Protein AF-A0A895AT83-F1 (afdb_monomer)

Foldseek 3Di:
DPCCPVVVVVVVVVPPDVVVVVVVVD

pLDDT: mean 71.07, std 8.95, range [43.09, 81.44]

Radius of gyration: 10.9 Å; Cα contacts (8 Å, |Δi|>4): 2; chains: 1; bounding box: 31×14×16 Å

Solvent-accessible surface area (bac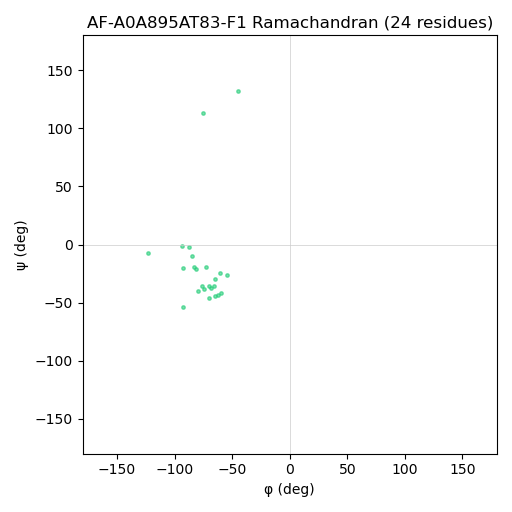kbone atoms only — not comparable to full-atom values): 1700 Å² total; per-residue (Å²): 143,68,62,72,58,58,54,48,49,46,52,59,52,70,68,49,54,67,76,60,54,57,66,74,76,108

Secondary structure (DSSP, 8-state):
--HHHHHHHHHHHHTS-HHHHHHH--

Structure (mmCIF, N/CA/C/O backbone):
data_AF-A0A895AT83-F1
#
_entry.id   AF-A0A895AT83-F1
#
loop_
_atom_site.group_PDB
_atom_site.id
_atom_site.type_symbol
_atom_site.label_atom_id
_atom_site.label_alt_id
_atom_site.label_comp_id
_atom_site.label_asym_id
_atom_site.label_entity_id
_atom_site.label_seq_id
_atom_site.pdbx_PDB_ins_code
_atom_site.Cartn_x
_atom_site.Cartn_y
_atom_site.Cartn_z
_atom_site.occupancy
_atom_site.B_iso_or_equiv
_atom_site.auth_seq_id
_atom_site.auth_comp_id
_atom_site.auth_asym_id
_atom_site.auth_atom_id
_a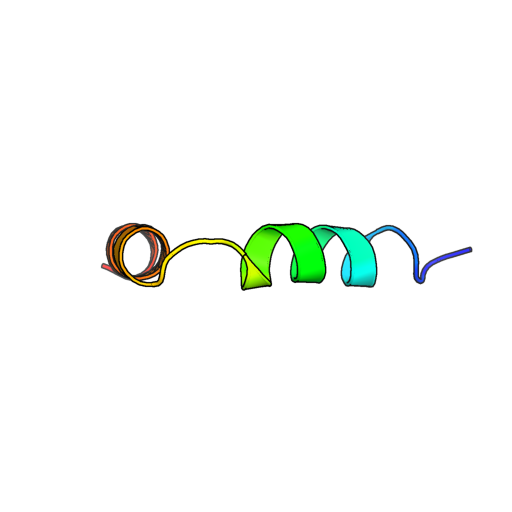tom_site.pdbx_PDB_model_num
ATOM 1 N N . TRP A 1 1 ? 21.278 -7.243 -10.577 1.00 43.09 1 TRP A N 1
ATOM 2 C CA . TRP A 1 1 ? 20.594 -8.140 -9.622 1.00 43.09 1 TRP A CA 1
ATOM 3 C C . TRP A 1 1 ? 19.770 -7.347 -8.590 1.00 43.09 1 TRP A C 1
ATOM 5 O O . TRP A 1 1 ? 19.822 -7.635 -7.408 1.00 43.09 1 TRP A O 1
ATOM 15 N N . GLN A 1 2 ? 19.015 -6.330 -9.034 1.00 52.19 2 GLN A N 1
ATOM 16 C CA . GLN A 1 2 ? 18.152 -5.478 -8.182 1.00 52.19 2 GLN A CA 1
ATOM 17 C C . GLN A 1 2 ? 16.681 -5.492 -8.647 1.00 52.19 2 GLN A C 1
ATOM 19 O O . GLN A 1 2 ? 15.800 -4.971 -7.976 1.00 52.19 2 GLN A O 1
ATOM 24 N N . SER A 1 3 ? 16.392 -6.110 -9.796 1.00 57.50 3 SER A N 1
ATOM 25 C CA . SER A 1 3 ? 15.059 -6.129 -10.411 1.00 57.50 3 SER A CA 1
ATOM 26 C C . SER A 1 3 ? 14.139 -7.209 -9.828 1.00 57.50 3 SER A C 1
ATOM 28 O O . SER A 1 3 ? 12.921 -7.105 -9.944 1.00 57.50 3 SER A O 1
ATOM 30 N N . THR A 1 4 ? 14.703 -8.227 -9.173 1.00 59.50 4 THR A N 1
ATOM 31 C CA . THR A 1 4 ? 13.952 -9.379 -8.652 1.00 59.50 4 THR A CA 1
ATOM 32 C C . THR A 1 4 ? 13.343 -9.128 -7.279 1.00 59.50 4 THR A C 1
ATOM 34 O O . THR A 1 4 ? 12.536 -9.927 -6.849 1.00 59.50 4 THR A O 1
ATOM 37 N N . THR A 1 5 ? 13.677 -8.041 -6.584 1.00 65.62 5 THR A N 1
ATOM 38 C CA . THR A 1 5 ? 13.037 -7.730 -5.296 1.00 65.62 5 THR A CA 1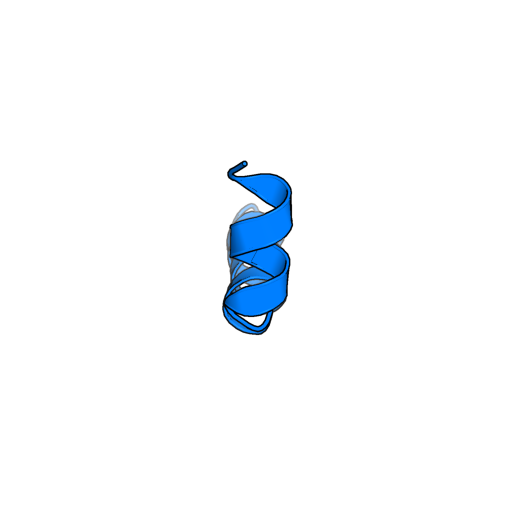
ATOM 39 C C . THR A 1 5 ? 11.841 -6.821 -5.536 1.00 65.62 5 THR A C 1
ATOM 41 O O . THR A 1 5 ? 10.722 -7.192 -5.222 1.00 65.62 5 THR A O 1
ATOM 44 N N . THR A 1 6 ? 12.023 -5.693 -6.226 1.00 67.75 6 THR A N 1
ATOM 45 C CA . THR A 1 6 ? 10.924 -4.753 -6.494 1.00 67.75 6 THR A CA 1
ATOM 46 C C . THR A 1 6 ? 9.904 -5.304 -7.488 1.00 67.75 6 THR A C 1
ATOM 48 O O . THR A 1 6 ? 8.714 -5.254 -7.213 1.00 67.75 6 THR A O 1
ATOM 51 N N . GLY A 1 7 ? 10.333 -5.895 -8.612 1.00 76.56 7 GLY A N 1
ATOM 52 C CA . GLY A 1 7 ? 9.398 -6.460 -9.595 1.00 76.56 7 GLY A CA 1
ATOM 53 C C . GLY A 1 7 ? 8.617 -7.659 -9.051 1.00 76.56 7 GLY A C 1
ATOM 54 O O . GLY A 1 7 ? 7.429 -7.805 -9.318 1.00 76.56 7 GLY A O 1
ATOM 55 N N . HIS A 1 8 ? 9.263 -8.481 -8.226 1.00 79.00 8 HIS A N 1
ATOM 56 C CA . HIS A 1 8 ? 8.637 -9.640 -7.594 1.00 79.00 8 HIS A CA 1
ATOM 57 C C . HIS A 1 8 ? 7.698 -9.235 -6.446 1.00 79.00 8 HIS A C 1
ATOM 59 O O . HIS A 1 8 ? 6.614 -9.797 -6.328 1.00 79.00 8 HIS A O 1
ATOM 65 N N . LEU A 1 9 ? 8.062 -8.227 -5.643 1.00 73.12 9 LEU A N 1
ATOM 66 C CA . LEU A 1 9 ? 7.186 -7.654 -4.616 1.00 73.12 9 LEU A CA 1
ATOM 67 C C . LEU A 1 9 ? 5.996 -6.904 -5.230 1.00 73.12 9 LEU A C 1
ATOM 69 O O . LEU A 1 9 ? 4.894 -7.011 -4.709 1.00 73.12 9 LEU A O 1
ATOM 73 N N . ILE A 1 10 ? 6.178 -6.196 -6.350 1.00 77.94 10 ILE A N 1
ATOM 74 C CA . ILE A 1 10 ? 5.080 -5.550 -7.087 1.00 77.94 10 ILE A CA 1
ATOM 75 C C . ILE A 1 10 ? 4.188 -6.591 -7.757 1.00 77.94 10 ILE A C 1
ATOM 77 O O . ILE A 1 10 ? 2.988 -6.392 -7.786 1.00 77.94 10 ILE A O 1
ATOM 81 N N . TYR A 1 11 ? 4.715 -7.706 -8.265 1.00 69.38 11 TYR A N 1
ATOM 82 C CA . TYR A 1 11 ? 3.873 -8.797 -8.766 1.00 69.38 11 TYR A CA 1
ATOM 83 C C . TYR A 1 11 ? 3.048 -9.430 -7.639 1.00 69.38 11 TYR A C 1
ATOM 85 O O . TYR A 1 11 ? 1.841 -9.616 -7.784 1.00 69.38 11 TYR A O 1
ATOM 93 N N . GLN A 1 12 ? 3.678 -9.680 -6.486 1.00 72.38 12 GLN A N 1
ATOM 94 C CA . GLN A 1 12 ? 2.965 -10.115 -5.288 1.00 72.38 12 GLN A CA 1
ATOM 95 C C . GLN A 1 12 ? 1.912 -9.092 -4.850 1.00 72.38 12 GLN A C 1
ATOM 97 O O . GLN A 1 12 ? 0.809 -9.502 -4.522 1.00 72.38 12 GLN A O 1
ATOM 102 N N . CYS A 1 13 ? 2.219 -7.789 -4.901 1.00 76.25 13 CYS A N 1
ATOM 103 C CA . CYS A 1 13 ? 1.325 -6.697 -4.505 1.00 76.25 13 CYS A CA 1
ATOM 104 C C . CYS A 1 13 ? 0.218 -6.405 -5.536 1.00 76.25 13 CYS A C 1
ATOM 106 O O . CYS A 1 13 ? -0.916 -6.115 -5.181 1.00 76.25 13 CYS A O 1
ATOM 108 N N . GLY A 1 14 ? 0.513 -6.538 -6.825 1.00 73.81 14 GLY A N 1
ATOM 109 C CA . GLY A 1 14 ? -0.413 -6.322 -7.936 1.00 73.81 14 GLY A CA 1
ATOM 110 C C . GLY A 1 14 ? -1.451 -7.435 -8.073 1.00 73.81 14 GLY A C 1
ATOM 111 O O . GLY A 1 14 ? -2.502 -7.214 -8.667 1.00 73.81 14 GLY A O 1
ATOM 112 N N . GLY A 1 15 ? -1.178 -8.608 -7.489 1.00 75.25 15 GLY A N 1
ATOM 113 C CA . GLY A 1 15 ? -2.151 -9.679 -7.268 1.00 75.25 15 GLY A CA 1
ATOM 114 C C . GLY A 1 15 ? -2.933 -9.559 -5.952 1.00 75.25 15 GLY A C 1
ATOM 115 O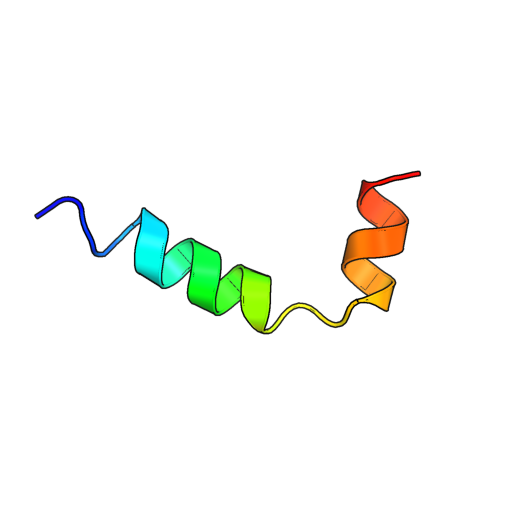 O . GLY A 1 15 ? -3.801 -10.394 -5.694 1.00 75.25 15 GLY A O 1
ATOM 116 N N . ILE A 1 16 ? -2.650 -8.553 -5.113 1.00 81.44 16 ILE A N 1
ATOM 117 C CA . ILE A 1 16 ? -3.421 -8.301 -3.893 1.00 81.44 16 ILE A CA 1
ATOM 118 C C . ILE A 1 16 ? -4.742 -7.659 -4.307 1.00 81.44 16 ILE A C 1
ATOM 120 O O . ILE A 1 16 ? -4.789 -6.543 -4.820 1.00 81.44 16 ILE A O 1
ATOM 124 N N . ASP A 1 17 ? -5.826 -8.401 -4.084 1.00 78.56 17 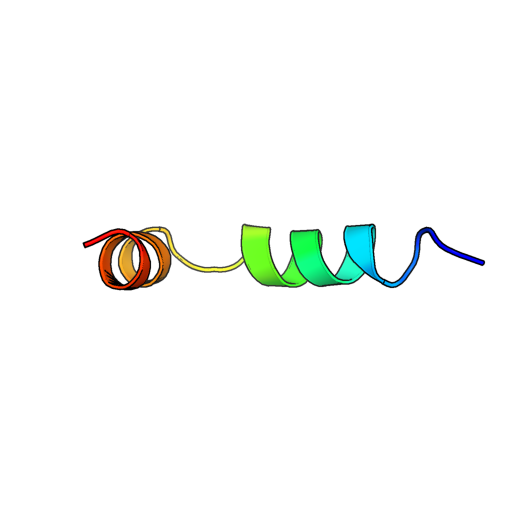ASP A N 1
ATOM 125 C CA . ASP A 1 17 ? -7.199 -7.937 -4.259 1.00 78.56 17 ASP A CA 1
ATOM 126 C C . ASP A 1 17 ? -7.377 -6.543 -3.639 1.00 78.56 17 ASP A C 1
ATOM 128 O O . ASP A 1 17 ? -6.981 -6.304 -2.493 1.00 78.56 17 ASP A O 1
ATOM 132 N N . LYS A 1 18 ? -7.988 -5.620 -4.390 1.00 74.75 18 LYS A N 1
ATOM 133 C CA . LYS A 1 18 ? -8.114 -4.198 -4.015 1.00 74.75 18 LYS A CA 1
ATOM 134 C C . LYS A 1 18 ? -8.757 -4.004 -2.636 1.00 74.75 18 LYS A C 1
ATOM 136 O O . LYS A 1 18 ? -8.449 -3.039 -1.949 1.00 74.75 18 LYS A O 1
ATOM 141 N N . ARG A 1 19 ? -9.576 -4.962 -2.187 1.00 72.88 19 ARG A N 1
ATOM 142 C CA . ARG A 1 19 ? -10.197 -4.996 -0.853 1.00 72.88 19 ARG A CA 1
ATOM 143 C C . ARG A 1 19 ? -9.200 -5.137 0.295 1.00 72.88 19 ARG A C 1
ATOM 145 O O . ARG A 1 19 ? -9.488 -4.722 1.412 1.00 72.88 19 ARG A O 1
ATOM 152 N N . THR A 1 20 ? -8.064 -5.783 0.058 1.00 75.94 20 THR A N 1
ATOM 153 C CA . THR A 1 20 ? -6.995 -5.894 1.053 1.00 75.94 20 THR A CA 1
ATOM 154 C C . THR A 1 20 ? -6.192 -4.600 1.087 1.00 75.94 20 THR A C 1
ATOM 156 O O . THR A 1 20 ? -5.902 -4.119 2.173 1.00 75.94 20 THR A O 1
ATOM 159 N N . ILE A 1 21 ? -5.925 -3.986 -0.071 1.00 78.44 21 ILE A N 1
ATOM 160 C CA . ILE A 1 21 ? -5.226 -2.692 -0.167 1.00 78.44 21 ILE A CA 1
ATOM 161 C C . ILE A 1 21 ? -6.031 -1.583 0.529 1.00 78.44 21 ILE A C 1
ATOM 163 O O . ILE A 1 21 ? -5.486 -0.851 1.347 1.00 78.44 21 ILE A O 1
ATOM 167 N N . GLU A 1 22 ? -7.348 -1.537 0.320 1.00 78.19 22 GLU A N 1
ATOM 168 C CA . GLU A 1 22 ? -8.254 -0.572 0.964 1.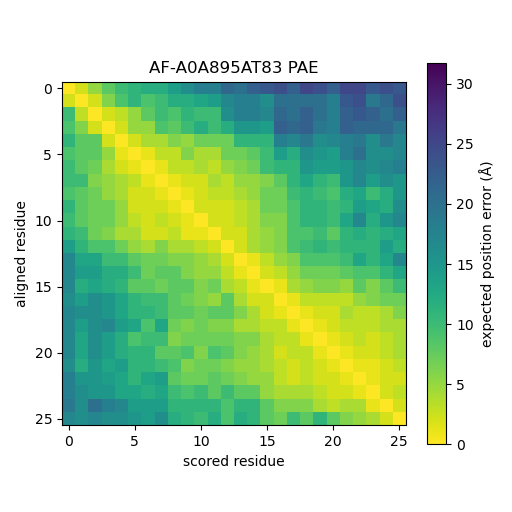00 78.19 22 GLU A CA 1
ATOM 169 C C . GLU A 1 22 ? -8.266 -0.670 2.505 1.00 78.19 22 GLU A C 1
ATOM 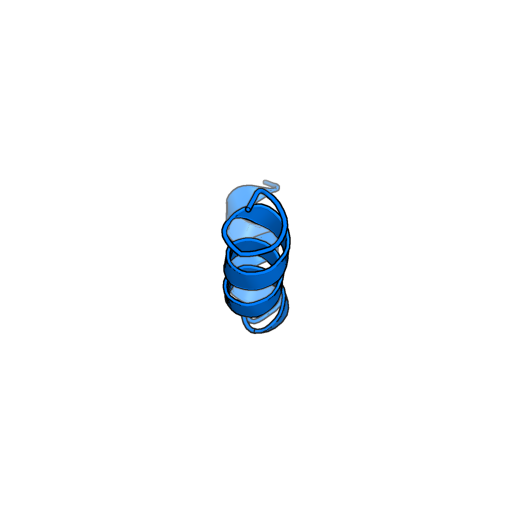171 O O . GLU A 1 22 ? -8.544 0.309 3.191 1.00 78.19 22 GLU A O 1
ATOM 176 N N . LYS A 1 23 ? -7.920 -1.835 3.075 1.00 76.94 23 LYS A N 1
ATOM 177 C CA . LYS A 1 23 ? -7.778 -2.022 4.532 1.00 76.94 23 LYS A CA 1
ATOM 178 C C . LYS A 1 23 ? -6.442 -1.540 5.092 1.00 76.94 23 LYS A C 1
ATOM 180 O O . LYS A 1 23 ? -6.349 -1.356 6.299 1.00 76.94 23 LYS A O 1
ATOM 185 N N . PHE A 1 24 ? -5.416 -1.413 4.256 1.00 72.81 24 PHE A N 1
ATOM 186 C CA . PHE A 1 24 ? -4.108 -0.887 4.654 1.00 72.81 24 PHE A CA 1
ATOM 187 C C . PHE A 1 24 ? -3.999 0.625 4.426 1.00 72.81 24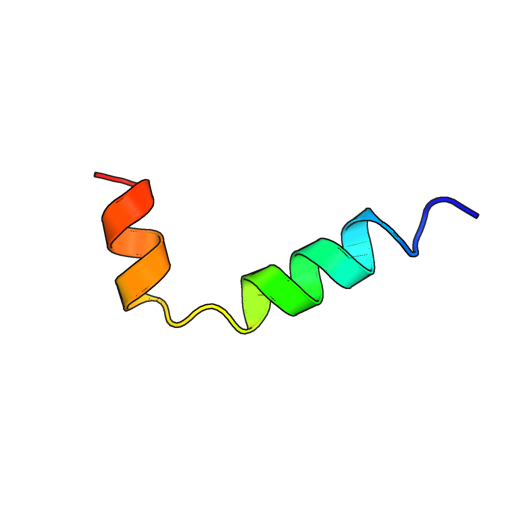 PHE A C 1
ATOM 189 O O . PHE A 1 24 ? -3.150 1.265 5.039 1.00 72.81 24 PHE A O 1
ATOM 196 N N . GLU A 1 25 ? -4.844 1.189 3.560 1.00 73.12 25 GLU A N 1
ATOM 197 C CA . GLU A 1 25 ? -4.867 2.621 3.228 1.00 73.12 25 GLU A CA 1
ATOM 198 C C . GLU A 1 25 ? -5.861 3.442 4.082 1.00 73.12 25 GLU A C 1
ATOM 200 O O . GLU A 1 25 ? -5.945 4.659 3.929 1.00 73.12 25 GLU A O 1
ATOM 205 N N . LYS A 1 26 ? -6.598 2.799 4.999 1.00 65.50 26 LYS A N 1
ATOM 206 C CA . LYS A 1 26 ? -7.512 3.440 5.959 1.00 65.50 26 LYS A CA 1
ATOM 207 C C . LYS A 1 26 ? -6.993 3.324 7.387 1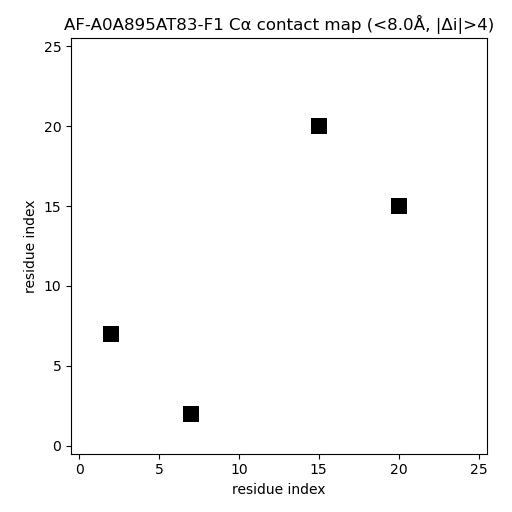.00 65.50 26 LYS A C 1
ATOM 209 O O . LYS A 1 26 ? -7.112 4.329 8.121 1.00 65.50 26 LYS A O 1
#

Sequence (26 aa):
WQSTTTGHLIYQCGGIDKRTIEKFEK

Organism: Fusarium solani (NCBI:txid169388)